Protein AF-A0A964Q8P1-F1 (afdb_monomer_lite)

Sequence (60 aa):
MISPEIIRIGLDAAIAEAEAGWDQGGIPIGSALLDDQARVVASGHNMRVQSGDPTAHAEV

Radius of gyration: 12.19 Å; chains: 1; bounding box: 30×20×30 Å

Structure (mmCIF, N/CA/C/O backbone):
data_AF-A0A964Q8P1-F1
#
_entry.id   AF-A0A964Q8P1-F1
#
loop_
_atom_site.group_PDB
_atom_site.id
_atom_site.type_symbol
_atom_site.label_atom_id
_atom_site.label_alt_id
_atom_site.label_comp_id
_atom_site.label_asym_id
_atom_site.label_entity_id
_atom_site.label_seq_id
_atom_site.pdbx_PDB_ins_code
_atom_site.Cartn_x
_atom_site.Cartn_y
_atom_site.Cartn_z
_atom_site.occupancy
_atom_site.B_iso_or_equiv
_atom_site.auth_seq_id
_atom_site.auth_comp_id
_atom_site.auth_asym_id
_atom_site.auth_atom_id
_atom_site.pdbx_PDB_model_num
ATOM 1 N N . MET A 1 1 ? 17.052 -7.002 -14.167 1.00 72.44 1 MET A N 1
ATOM 2 C CA . MET A 1 1 ? 17.577 -6.003 -13.210 1.00 72.44 1 MET A CA 1
ATOM 3 C C . MET A 1 1 ? 16.473 -4.982 -13.012 1.00 72.44 1 MET A C 1
ATOM 5 O O . MET A 1 1 ? 15.943 -4.530 -14.017 1.00 72.44 1 MET A O 1
ATOM 9 N N . ILE A 1 2 ? 16.063 -4.698 -11.775 1.00 86.75 2 ILE A N 1
ATOM 10 C CA . ILE A 1 2 ? 15.010 -3.705 -11.514 1.00 86.75 2 ILE A CA 1
ATOM 11 C C . ILE A 1 2 ? 15.551 -2.322 -11.910 1.00 86.75 2 ILE A C 1
ATOM 13 O O . ILE A 1 2 ? 16.617 -1.932 -11.435 1.00 86.75 2 ILE A O 1
ATOM 17 N N . SER A 1 3 ? 14.856 -1.615 -12.806 1.00 95.38 3 SER A N 1
ATOM 18 C CA . SER A 1 3 ? 15.226 -0.258 -13.227 1.00 95.38 3 SER A CA 1
ATOM 19 C C . SER A 1 3 ? 14.549 0.799 -12.340 1.00 95.38 3 SER A C 1
ATOM 21 O O . SER A 1 3 ? 13.506 0.519 -11.742 1.00 95.38 3 SER A O 1
ATOM 23 N N . PRO A 1 4 ? 15.085 2.034 -12.270 1.00 97.31 4 PRO A N 1
ATOM 24 C CA . PRO A 1 4 ? 14.415 3.138 -11.578 1.00 97.31 4 PRO A CA 1
ATOM 25 C C . PRO A 1 4 ? 12.998 3.420 -12.097 1.00 97.31 4 PRO A C 1
ATOM 27 O O . PRO A 1 4 ? 12.134 3.828 -11.329 1.00 97.31 4 PRO A O 1
ATOM 30 N N . GLU A 1 5 ? 12.753 3.173 -13.385 1.00 97.00 5 GLU A N 1
ATOM 31 C CA . GLU A 1 5 ? 11.434 3.307 -14.009 1.00 97.00 5 GLU A CA 1
ATOM 32 C C . GLU A 1 5 ? 10.440 2.274 -13.462 1.00 97.00 5 GLU A C 1
ATOM 34 O O . GLU A 1 5 ? 9.340 2.642 -13.063 1.00 97.00 5 GLU A O 1
ATOM 39 N N . ILE A 1 6 ? 10.850 1.005 -13.332 1.00 97.12 6 ILE A N 1
ATOM 40 C CA . ILE A 1 6 ? 10.008 -0.046 -12.734 1.00 97.12 6 ILE A CA 1
ATOM 41 C C . ILE A 1 6 ? 9.675 0.290 -11.275 1.00 97.12 6 ILE A C 1
ATOM 43 O O . ILE A 1 6 ? 8.533 0.135 -10.848 1.00 97.12 6 ILE A O 1
ATOM 47 N N . ILE A 1 7 ? 10.654 0.793 -10.513 1.00 97.50 7 ILE A N 1
ATOM 48 C CA . ILE A 1 7 ? 10.430 1.231 -9.125 1.00 97.50 7 ILE A CA 1
ATOM 49 C C . ILE A 1 7 ? 9.412 2.370 -9.083 1.00 97.50 7 ILE A C 1
ATOM 51 O O . ILE A 1 7 ? 8.532 2.365 -8.226 1.00 97.50 7 ILE A O 1
ATOM 55 N N . ARG A 1 8 ? 9.517 3.334 -10.004 1.00 98.31 8 ARG A N 1
ATOM 56 C CA . ARG A 1 8 ? 8.605 4.477 -10.074 1.00 98.31 8 ARG A CA 1
ATOM 57 C C . ARG A 1 8 ? 7.165 4.038 -10.338 1.00 98.31 8 ARG A C 1
ATOM 59 O O . ARG A 1 8 ? 6.290 4.484 -9.611 1.00 98.31 8 ARG A O 1
ATOM 66 N N . ILE A 1 9 ? 6.940 3.118 -11.282 1.00 97.94 9 ILE A N 1
ATOM 67 C CA . ILE A 1 9 ? 5.604 2.570 -11.582 1.00 97.94 9 ILE A CA 1
ATOM 68 C C . ILE A 1 9 ? 4.941 2.014 -10.315 1.00 97.94 9 ILE A C 1
ATOM 70 O O . ILE A 1 9 ? 3.800 2.355 -10.010 1.00 97.94 9 ILE A O 1
ATOM 74 N N . GLY A 1 10 ? 5.658 1.178 -9.558 1.00 98.31 10 GLY A N 1
ATOM 75 C CA . GLY A 1 10 ? 5.117 0.606 -8.324 1.00 98.31 10 GLY A CA 1
ATOM 76 C C . GLY A 1 10 ? 4.943 1.625 -7.205 1.00 98.31 10 GLY A C 1
ATOM 77 O O . GLY A 1 10 ? 3.939 1.589 -6.497 1.00 98.31 10 GLY A O 1
ATOM 78 N N . LEU A 1 11 ? 5.891 2.551 -7.057 1.00 98.50 11 LEU A N 1
ATOM 79 C CA . LEU A 1 11 ? 5.828 3.575 -6.020 1.00 98.50 11 LEU A CA 1
ATOM 80 C C . LEU A 1 11 ? 4.657 4.535 -6.241 1.00 98.50 11 LEU A C 1
ATOM 82 O O . LEU A 1 11 ? 3.966 4.858 -5.282 1.00 98.50 11 LEU A O 1
ATOM 86 N N . ASP A 1 12 ? 4.409 4.958 -7.479 1.00 98.75 12 ASP A N 1
ATOM 87 C CA . ASP A 1 12 ? 3.306 5.868 -7.790 1.00 98.75 12 ASP A CA 1
ATOM 88 C C . ASP A 1 12 ? 1.945 5.203 -7.502 1.00 98.75 12 ASP A C 1
ATOM 90 O O . ASP A 1 12 ? 1.070 5.830 -6.906 1.00 98.75 12 ASP A O 1
ATOM 94 N N . ALA A 1 13 ? 1.789 3.910 -7.818 1.00 98.75 13 ALA A N 1
ATOM 95 C CA . ALA A 1 13 ? 0.592 3.144 -7.460 1.00 98.75 13 ALA A CA 1
ATOM 96 C C . ALA A 1 13 ? 0.423 2.991 -5.935 1.00 98.75 13 ALA A C 1
ATOM 98 O O . ALA A 1 13 ? -0.661 3.222 -5.404 1.00 98.75 13 ALA A O 1
ATOM 99 N N . ALA A 1 14 ? 1.497 2.657 -5.212 1.00 98.81 14 ALA A N 1
ATOM 100 C CA . ALA A 1 14 ? 1.462 2.527 -3.756 1.00 98.81 14 ALA A CA 1
ATOM 101 C C . ALA A 1 14 ? 1.180 3.867 -3.046 1.00 98.81 14 ALA A C 1
ATOM 103 O O . ALA A 1 14 ? 0.513 3.886 -2.014 1.00 98.81 14 ALA A O 1
ATOM 104 N N . ILE A 1 15 ? 1.660 4.992 -3.588 1.00 98.88 15 ILE A N 1
ATOM 105 C CA . ILE A 1 15 ? 1.350 6.329 -3.060 1.00 98.88 15 ILE A CA 1
ATOM 106 C C . ILE A 1 15 ? -0.134 6.646 -3.249 1.00 98.88 15 ILE A C 1
ATOM 108 O O . ILE A 1 15 ? -0.766 7.071 -2.288 1.00 98.88 15 ILE A O 1
ATOM 112 N N . ALA A 1 16 ? -0.701 6.382 -4.431 1.00 98.88 16 ALA A N 1
ATOM 113 C CA . ALA A 1 16 ? -2.125 6.613 -4.682 1.00 98.88 16 ALA A CA 1
ATOM 114 C C . ALA A 1 16 ? -3.023 5.823 -3.708 1.00 98.88 16 ALA A C 1
ATOM 116 O O . ALA A 1 16 ? -4.011 6.347 -3.199 1.00 98.88 16 ALA A O 1
ATOM 117 N N . GLU A 1 17 ? -2.650 4.582 -3.385 1.00 98.81 17 GLU A N 1
ATOM 118 C CA . GLU A 1 17 ? -3.327 3.789 -2.354 1.00 98.81 17 GLU A CA 1
ATOM 119 C C . GLU A 1 17 ? -3.164 4.400 -0.955 1.00 98.81 17 GLU A C 1
ATOM 121 O O . GLU A 1 17 ? -4.138 4.530 -0.215 1.00 98.81 17 GLU A O 1
ATOM 126 N N . ALA A 1 18 ? -1.951 4.819 -0.579 1.00 98.88 18 ALA A N 1
ATOM 127 C CA . ALA A 1 18 ? -1.707 5.463 0.712 1.00 98.88 18 ALA A CA 1
ATOM 128 C C . ALA A 1 18 ? -2.536 6.750 0.888 1.00 98.88 18 ALA A C 1
ATOM 130 O O . ALA A 1 18 ? -3.065 6.991 1.975 1.00 98.88 18 ALA A O 1
ATOM 131 N N . GLU A 1 19 ? -2.673 7.548 -0.176 1.00 98.88 19 GLU A N 1
ATOM 132 C CA . GLU A 1 19 ? -3.537 8.732 -0.228 1.00 98.88 19 GLU A CA 1
ATOM 133 C C . GLU A 1 19 ? -5.015 8.347 -0.073 1.00 98.88 19 GLU A C 1
ATOM 135 O O . GLU A 1 19 ? -5.708 8.907 0.774 1.00 98.88 19 GLU A O 1
ATOM 140 N N . ALA A 1 20 ? -5.485 7.321 -0.789 1.00 98.75 20 ALA A N 1
ATOM 141 C CA . ALA A 1 20 ? -6.854 6.827 -0.645 1.00 98.75 20 ALA A CA 1
ATOM 142 C C . ALA A 1 20 ? -7.152 6.323 0.780 1.00 98.75 20 ALA A C 1
ATOM 144 O O . ALA A 1 20 ? -8.239 6.561 1.312 1.00 98.75 20 ALA A O 1
ATOM 145 N N . GLY A 1 21 ? -6.196 5.640 1.417 1.00 98.62 21 GLY A N 1
ATOM 146 C CA . GLY A 1 21 ? -6.306 5.204 2.807 1.00 98.62 21 GLY A CA 1
ATOM 147 C C . GLY A 1 21 ? -6.352 6.376 3.785 1.00 98.62 21 GLY A C 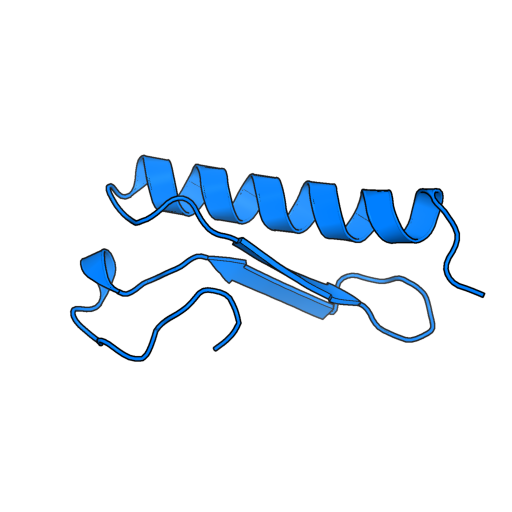1
ATOM 148 O O . GLY A 1 21 ? -7.146 6.359 4.726 1.00 98.62 21 GLY A O 1
ATOM 149 N N . TRP A 1 22 ? -5.555 7.419 3.542 1.00 98.62 22 TRP A N 1
ATOM 150 C CA . TRP A 1 22 ? -5.597 8.661 4.316 1.00 98.62 22 TRP A CA 1
ATOM 151 C C . TRP A 1 22 ? -6.961 9.351 4.228 1.00 98.62 22 TRP A C 1
ATOM 153 O O . TRP A 1 22 ? -7.527 9.717 5.258 1.00 98.62 22 TRP A O 1
ATOM 163 N N . ASP A 1 23 ? -7.519 9.468 3.022 1.00 98.69 23 ASP A N 1
ATOM 164 C CA . ASP A 1 23 ? -8.820 10.104 2.780 1.00 98.69 23 ASP A CA 1
ATOM 165 C C . ASP A 1 23 ? -9.979 9.369 3.471 1.00 98.69 23 ASP A C 1
ATOM 167 O O . ASP A 1 23 ? -10.992 9.971 3.829 1.00 98.69 23 ASP A O 1
ATOM 171 N N . GLN A 1 24 ? -9.815 8.070 3.727 1.00 98.31 24 GLN A N 1
ATOM 172 C CA . GLN A 1 24 ? -10.751 7.254 4.504 1.00 98.31 24 GLN A CA 1
ATOM 173 C C . GLN A 1 24 ? -10.531 7.340 6.026 1.00 98.31 24 GLN A C 1
ATOM 175 O O . GLN A 1 24 ? -11.247 6.692 6.789 1.00 98.31 24 GLN A O 1
ATOM 180 N N . GLY A 1 25 ? -9.545 8.113 6.491 1.00 98.38 25 GLY A N 1
ATOM 181 C CA . GLY A 1 25 ? -9.159 8.207 7.902 1.00 98.38 25 GLY A CA 1
ATOM 182 C C . GLY A 1 25 ? -8.317 7.025 8.402 1.00 98.38 25 GLY A C 1
ATOM 183 O O . GLY A 1 25 ? -8.210 6.812 9.612 1.00 98.38 25 GLY A O 1
ATOM 184 N N . GLY A 1 26 ? -7.750 6.236 7.486 1.00 98.31 26 GLY A N 1
ATOM 185 C CA . GLY A 1 26 ? -6.891 5.089 7.762 1.00 98.31 26 GLY A CA 1
ATOM 186 C C . GLY A 1 26 ? -5.420 5.447 7.995 1.00 98.31 26 GLY A C 1
ATOM 187 O O . GLY A 1 26 ? -5.035 6.611 8.108 1.00 98.31 26 GLY A O 1
ATOM 188 N N . ILE A 1 27 ? -4.568 4.419 8.085 1.00 98.56 27 ILE A N 1
ATOM 189 C CA . ILE A 1 27 ? -3.110 4.611 8.140 1.00 98.56 27 ILE A CA 1
ATOM 190 C C . ILE A 1 27 ? -2.596 4.794 6.700 1.00 98.56 27 ILE A C 1
ATOM 192 O O . ILE A 1 27 ? -2.856 3.918 5.876 1.00 98.56 27 ILE A O 1
ATOM 196 N N . PRO A 1 28 ? -1.830 5.857 6.386 1.00 98.62 28 PRO A N 1
ATOM 197 C CA . PRO A 1 28 ? -1.386 6.161 5.023 1.00 98.62 28 PRO A CA 1
ATOM 198 C C . PRO A 1 28 ? -0.204 5.278 4.595 1.00 98.62 28 PRO A C 1
ATOM 200 O O . PRO A 1 28 ? 0.937 5.728 4.497 1.00 98.62 28 PRO A O 1
ATOM 203 N N . ILE A 1 29 ? -0.465 3.991 4.389 1.00 98.81 29 ILE A N 1
ATOM 204 C CA . ILE A 1 29 ? 0.497 3.011 3.878 1.00 98.81 29 ILE A CA 1
ATOM 205 C C . ILE A 1 29 ? -0.174 2.294 2.715 1.00 98.81 29 ILE A C 1
ATOM 207 O O . ILE A 1 29 ? -1.262 1.749 2.892 1.00 98.81 29 ILE A O 1
ATOM 211 N N . GLY A 1 30 ? 0.490 2.283 1.562 1.00 98.69 30 GLY A N 1
ATOM 212 C CA . GLY A 1 30 ? 0.053 1.573 0.367 1.00 98.69 30 GLY A CA 1
ATOM 213 C C . GLY A 1 30 ? 1.095 0.574 -0.122 1.00 98.69 30 GLY A C 1
ATOM 214 O O . GLY A 1 30 ? 2.276 0.654 0.229 1.00 98.69 30 GLY A O 1
ATOM 215 N N . SER A 1 31 ? 0.643 -0.376 -0.931 1.00 98.69 31 SER A N 1
ATOM 216 C CA . SER A 1 31 ? 1.448 -1.413 -1.563 1.00 98.69 31 SER A CA 1
ATOM 217 C C . SER A 1 31 ? 1.053 -1.563 -3.033 1.00 98.69 31 SER A C 1
ATOM 219 O O . SER A 1 31 ? -0.063 -1.233 -3.441 1.00 98.69 31 SER A O 1
ATOM 221 N N . ALA A 1 32 ? 1.989 -2.057 -3.839 1.00 98.62 32 ALA A N 1
ATOM 222 C CA . ALA A 1 32 ? 1.744 -2.433 -5.222 1.00 98.62 32 ALA A CA 1
ATOM 223 C C . ALA A 1 32 ? 2.549 -3.691 -5.557 1.00 98.62 32 ALA A C 1
ATOM 225 O O . ALA A 1 32 ? 3.731 -3.793 -5.217 1.00 98.62 32 ALA A O 1
ATOM 226 N N . LEU A 1 33 ? 1.914 -4.634 -6.248 1.00 98.38 33 LEU A N 1
ATOM 227 C CA . LEU A 1 33 ? 2.534 -5.845 -6.769 1.00 98.38 33 LEU A CA 1
ATOM 228 C C . LEU A 1 33 ? 2.682 -5.720 -8.282 1.00 98.38 33 LEU A C 1
ATOM 230 O O . LEU A 1 33 ? 1.703 -5.475 -8.991 1.00 98.38 33 LEU A O 1
ATOM 234 N N . LEU A 1 34 ? 3.908 -5.909 -8.766 1.00 98.06 34 LEU A N 1
ATOM 235 C CA . LEU A 1 34 ? 4.225 -5.896 -10.187 1.00 98.06 34 LEU A CA 1
ATOM 236 C C . LEU A 1 34 ? 4.564 -7.305 -10.664 1.00 98.06 34 LEU A C 1
ATOM 238 O O . LEU A 1 34 ? 5.215 -8.068 -9.949 1.00 98.06 34 LEU A O 1
ATOM 242 N N . ASP A 1 35 ? 4.144 -7.628 -11.883 1.00 96.94 35 ASP A N 1
ATOM 243 C CA . ASP A 1 35 ? 4.575 -8.845 -12.567 1.00 96.94 35 ASP A CA 1
ATOM 244 C C . ASP A 1 35 ? 5.946 -8.684 -13.255 1.00 96.94 35 ASP A C 1
ATOM 246 O O . ASP A 1 35 ? 6.600 -7.638 -13.193 1.00 96.94 35 ASP A O 1
ATOM 250 N N . ASP A 1 36 ? 6.401 -9.743 -13.926 1.00 95.38 36 ASP A N 1
ATOM 251 C CA . ASP A 1 36 ? 7.670 -9.771 -14.663 1.00 95.38 36 ASP A CA 1
ATOM 252 C C . ASP A 1 36 ? 7.693 -8.852 -15.898 1.00 95.38 36 ASP A C 1
ATOM 254 O O . ASP A 1 36 ? 8.765 -8.554 -16.428 1.00 95.38 36 ASP A O 1
ATOM 258 N N . GLN A 1 37 ? 6.527 -8.357 -16.318 1.00 95.94 37 GLN A N 1
ATOM 259 C CA . GLN A 1 37 ? 6.340 -7.381 -17.390 1.00 95.94 37 GLN A CA 1
ATOM 260 C C . GLN A 1 37 ? 6.209 -5.945 -16.853 1.00 95.94 37 GLN A C 1
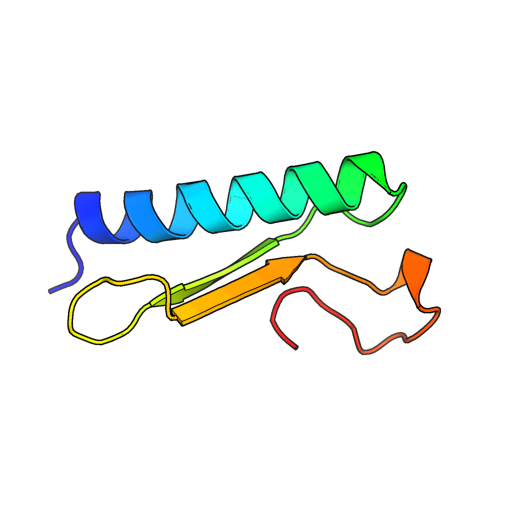ATOM 262 O O . GLN A 1 37 ? 5.874 -5.041 -17.619 1.00 95.94 37 GLN A O 1
ATOM 267 N N . ALA A 1 38 ? 6.496 -5.725 -15.562 1.00 96.19 38 ALA A N 1
ATOM 268 C CA . ALA A 1 38 ? 6.392 -4.441 -14.870 1.00 96.19 38 ALA A CA 1
ATOM 269 C C . ALA A 1 38 ? 4.979 -3.826 -14.884 1.00 96.19 38 ALA A C 1
ATOM 271 O O . ALA A 1 38 ? 4.823 -2.606 -14.808 1.00 96.19 38 ALA A O 1
ATOM 272 N N . ARG A 1 39 ? 3.939 -4.662 -14.957 1.00 97.38 39 ARG A N 1
ATOM 273 C CA . ARG A 1 39 ? 2.542 -4.227 -14.854 1.00 97.38 39 ARG A CA 1
ATOM 274 C C . ARG A 1 39 ? 2.078 -4.352 -13.412 1.00 97.38 39 ARG A C 1
ATOM 276 O O . ARG A 1 39 ? 2.351 -5.363 -12.771 1.00 97.38 39 ARG A O 1
ATOM 283 N N . VAL A 1 40 ? 1.340 -3.359 -12.922 1.00 98.25 40 VAL A N 1
ATOM 284 C CA . VAL A 1 40 ? 0.673 -3.446 -11.616 1.00 98.25 40 VAL A CA 1
ATOM 285 C C . VAL A 1 40 ? -0.464 -4.461 -11.727 1.00 98.25 40 VAL A C 1
ATOM 287 O O . VAL A 1 40 ? -1.408 -4.256 -12.487 1.00 98.25 40 VAL A O 1
ATOM 290 N N . VAL A 1 41 ? -0.351 -5.568 -10.996 1.00 98.50 41 VAL A N 1
ATOM 291 C CA . VAL A 1 41 ? -1.355 -6.647 -10.970 1.00 98.50 41 VAL A CA 1
ATOM 292 C C . VAL A 1 41 ? -2.212 -6.622 -9.706 1.00 98.50 41 VAL A C 1
ATOM 294 O O . VAL A 1 41 ? -3.299 -7.191 -9.701 1.00 98.50 41 VAL A O 1
ATOM 297 N N . ALA A 1 42 ? -1.744 -5.943 -8.658 1.00 98.50 42 ALA A N 1
ATOM 298 C CA . ALA A 1 42 ? -2.518 -5.628 -7.465 1.00 98.50 42 ALA A CA 1
ATOM 299 C C . ALA A 1 42 ? -1.973 -4.355 -6.804 1.00 98.50 42 ALA A C 1
ATOM 301 O O . ALA A 1 42 ? -0.776 -4.070 -6.888 1.00 98.50 42 ALA A O 1
ATOM 302 N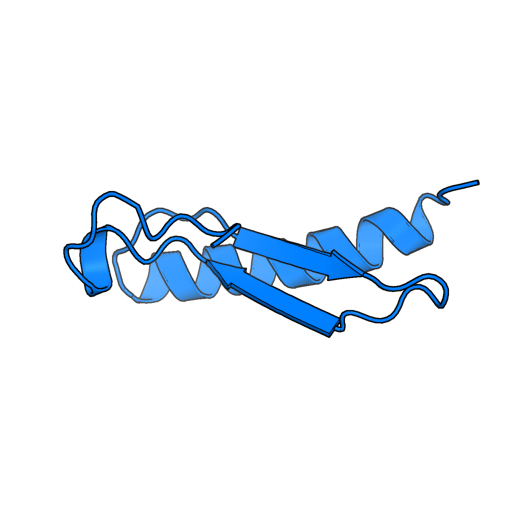 N . SER A 1 43 ? -2.848 -3.620 -6.131 1.00 98.62 43 SER A N 1
ATOM 303 C CA . SER A 1 43 ? -2.515 -2.503 -5.251 1.00 98.62 43 SER A CA 1
ATOM 304 C C . SER A 1 43 ? -3.495 -2.488 -4.081 1.00 98.62 43 SER A C 1
ATOM 306 O O . SER A 1 43 ? -4.607 -3.009 -4.197 1.00 98.62 43 SER A O 1
ATOM 308 N N . GLY A 1 44 ? -3.070 -1.940 -2.949 1.00 98.56 44 GLY A N 1
ATOM 309 C CA . GLY A 1 44 ? -3.926 -1.803 -1.776 1.00 98.56 44 GLY A CA 1
ATOM 310 C C . GLY A 1 44 ? -3.317 -0.892 -0.724 1.00 98.56 44 GLY A C 1
ATOM 311 O O . GLY A 1 44 ? -2.121 -0.597 -0.753 1.00 98.56 44 GLY A O 1
ATOM 312 N N . HIS A 1 45 ? -4.139 -0.447 0.220 1.00 98.75 45 HIS A N 1
ATOM 313 C CA . HIS A 1 45 ? -3.712 0.329 1.379 1.00 98.75 45 HIS A CA 1
ATOM 314 C C . HIS A 1 45 ? -4.107 -0.337 2.682 1.00 98.75 45 HIS A C 1
ATOM 316 O O . HIS A 1 45 ? -4.918 -1.256 2.725 1.00 98.75 45 HIS A O 1
ATOM 322 N N . ASN A 1 46 ? -3.510 0.135 3.769 1.00 98.69 46 ASN A N 1
ATOM 323 C CA . ASN A 1 46 ? -3.838 -0.340 5.098 1.00 98.69 46 ASN A CA 1
ATOM 324 C C . ASN A 1 46 ? -5.332 -0.128 5.398 1.00 98.69 46 ASN A C 1
ATOM 326 O O . ASN A 1 46 ? -5.834 0.999 5.379 1.00 98.69 46 ASN A O 1
ATOM 330 N N . MET A 1 47 ? -6.012 -1.221 5.734 1.00 98.56 47 MET A N 1
ATOM 331 C CA . MET A 1 47 ? -7.437 -1.260 6.051 1.00 98.56 47 MET A CA 1
ATOM 332 C C . MET A 1 47 ? -7.697 -1.501 7.540 1.00 98.56 47 MET A C 1
ATOM 334 O O . MET A 1 47 ? -8.843 -1.731 7.929 1.00 98.56 47 MET A O 1
ATOM 338 N N . ARG A 1 48 ? -6.673 -1.437 8.403 1.00 98.50 48 ARG A N 1
ATOM 339 C CA . ARG A 1 48 ? -6.790 -1.738 9.841 1.00 98.50 48 ARG A CA 1
ATOM 340 C C . ARG A 1 48 ? -7.872 -0.908 10.531 1.00 98.50 48 ARG A C 1
ATOM 342 O O . ARG A 1 48 ? -8.586 -1.414 11.390 1.00 98.50 48 ARG A O 1
ATOM 349 N N . VAL A 1 49 ? -7.978 0.376 10.185 1.00 98.00 49 VAL A N 1
ATOM 350 C CA . VAL A 1 49 ? -8.941 1.297 10.815 1.00 98.00 49 VAL A CA 1
ATOM 351 C C . VAL A 1 49 ? -10.338 1.116 10.218 1.00 98.00 49 VAL A C 1
ATOM 353 O O . VAL A 1 49 ? -11.318 1.085 10.953 1.00 98.00 49 VAL A O 1
ATOM 356 N N . GLN A 1 50 ? -10.420 0.951 8.900 1.00 97.94 50 GLN A N 1
ATOM 357 C CA . GLN A 1 50 ? -11.657 0.8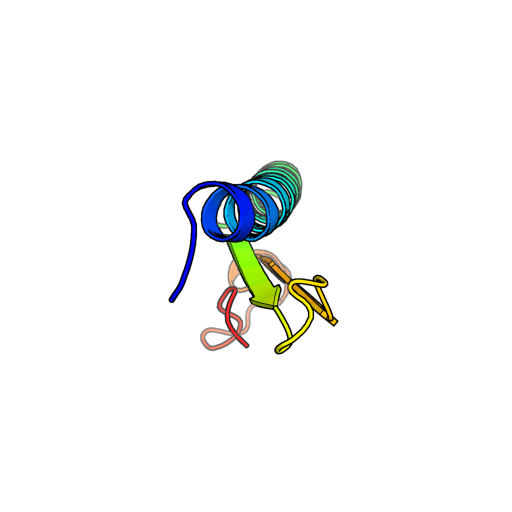83 8.126 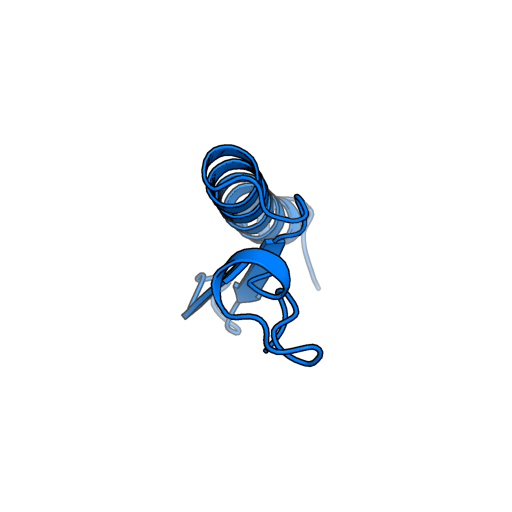1.00 97.94 50 GLN A CA 1
ATOM 358 C C . GLN A 1 50 ? -12.394 -0.446 8.337 1.00 97.94 50 GLN A C 1
ATOM 360 O O . GLN A 1 50 ? -13.619 -0.474 8.416 1.00 97.94 50 GLN A O 1
ATOM 365 N N . SER A 1 51 ? -11.646 -1.546 8.437 1.00 97.62 51 SER A N 1
ATOM 366 C CA . SER A 1 51 ? -12.187 -2.898 8.623 1.00 97.62 51 SER A CA 1
ATOM 367 C C . SER A 1 51 ? -12.227 -3.346 10.087 1.00 97.62 51 SER A C 1
ATOM 369 O O . SER A 1 51 ? -12.977 -4.259 10.426 1.00 97.62 51 SER A O 1
ATOM 371 N N . GLY A 1 52 ? -11.416 -2.735 10.960 1.00 97.56 52 GLY A N 1
ATOM 372 C CA . GLY A 1 52 ? -11.196 -3.211 12.328 1.00 97.56 52 GLY A CA 1
ATOM 373 C C . GLY A 1 52 ? -10.343 -4.484 12.421 1.00 97.56 52 GLY A C 1
ATOM 374 O O . GLY A 1 52 ? -10.160 -5.007 13.521 1.00 97.56 52 GLY A O 1
ATOM 375 N N . ASP A 1 53 ? -9.814 -4.983 11.302 1.00 98.19 53 ASP A N 1
ATOM 376 C CA . ASP A 1 53 ? -8.965 -6.169 11.255 1.00 98.19 53 ASP A CA 1
ATOM 377 C C . ASP A 1 53 ? -7.494 -5.792 11.528 1.00 98.19 53 ASP A C 1
ATOM 379 O O . ASP A 1 53 ? -6.899 -5.024 10.765 1.00 98.19 53 ASP A O 1
ATOM 383 N N . PRO A 1 54 ? -6.862 -6.320 12.596 1.00 97.62 54 PRO A N 1
ATOM 384 C CA . PRO A 1 54 ? -5.466 -6.024 12.910 1.00 97.62 54 PRO A CA 1
ATOM 385 C C . PRO A 1 54 ? -4.469 -6.551 11.869 1.00 97.62 54 PRO A C 1
ATOM 387 O O . PRO A 1 54 ? -3.320 -6.119 11.888 1.00 97.62 54 PRO A O 1
ATOM 390 N N . THR A 1 55 ? -4.878 -7.472 10.996 1.00 97.75 55 THR A N 1
ATOM 391 C CA . THR A 1 55 ? -4.031 -8.075 9.959 1.00 97.75 55 THR A CA 1
ATOM 392 C C . THR A 1 55 ? -4.151 -7.393 8.604 1.00 97.75 55 THR A C 1
ATOM 394 O O . THR A 1 55 ? -3.296 -7.623 7.758 1.00 97.75 55 THR A O 1
ATO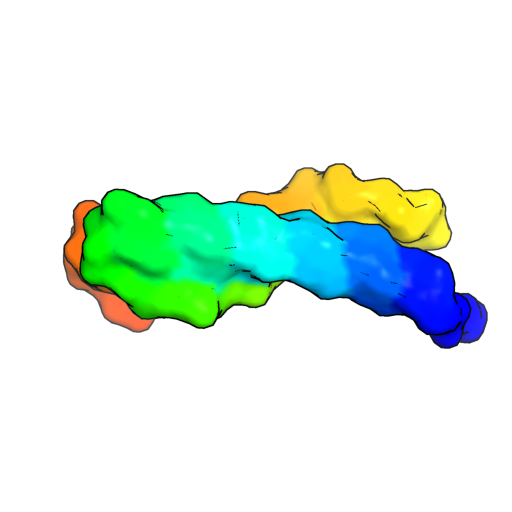M 397 N N . ALA A 1 56 ? -5.151 -6.529 8.400 1.00 97.88 56 ALA A N 1
ATOM 398 C CA . ALA A 1 56 ? -5.415 -5.875 7.120 1.00 97.88 56 ALA A CA 1
ATOM 399 C C . ALA A 1 56 ? -4.429 -4.722 6.847 1.00 97.88 56 ALA A C 1
ATOM 401 O O . ALA A 1 56 ? -4.776 -3.536 6.820 1.00 97.88 56 ALA A O 1
ATOM 402 N N . HIS A 1 57 ? -3.155 -5.079 6.720 1.00 98.12 57 HIS A N 1
ATOM 403 C CA . HIS A 1 57 ? -2.093 -4.205 6.256 1.00 98.12 57 HIS A CA 1
ATOM 404 C C . HIS A 1 57 ? -2.192 -3.978 4.743 1.00 98.12 57 HIS A C 1
ATOM 406 O O . HIS A 1 57 ? -3.023 -4.574 4.073 1.00 98.12 57 HIS A O 1
ATOM 412 N N . ALA A 1 58 ? -1.349 -3.098 4.202 1.00 97.81 58 ALA A N 1
ATOM 413 C CA . ALA A 1 58 ? -1.392 -2.776 2.778 1.00 97.81 58 ALA A CA 1
ATOM 414 C C . ALA A 1 58 ? -0.964 -3.954 1.890 1.00 97.81 58 ALA A C 1
ATOM 416 O O . ALA A 1 58 ? -1.371 -4.023 0.737 1.00 97.81 58 ALA A O 1
ATOM 417 N N . GLU A 1 59 ? -0.113 -4.846 2.399 1.00 97.38 59 GLU A N 1
ATOM 418 C CA . GLU A 1 59 ? 0.404 -6.021 1.691 1.00 97.38 59 GLU A CA 1
ATOM 419 C C . GLU A 1 59 ? -0.537 -7.240 1.664 1.00 97.38 59 GLU A C 1
ATOM 421 O O . GLU A 1 59 ? -0.190 -8.233 1.021 1.00 97.38 59 GLU A O 1
ATOM 426 N N . VAL A 1 60 ? -1.667 -7.192 2.384 1.00 94.56 60 VAL A N 1
ATOM 427 C CA . VAL A 1 60 ? -2.603 -8.317 2.593 1.00 94.56 60 VAL A CA 1
ATOM 428 C C . VAL A 1 60 ? -3.794 -8.218 1.653 1.00 94.56 60 VAL A C 1
ATOM 430 O O . VAL A 1 60 ? -4.088 -9.245 1.000 1.00 94.56 60 VAL A O 1
#

pLDDT: mean 97.41, std 3.68, range [72.44, 98.88]

Foldseek 3Di:
DQDPVLVVLFVVLQQVQLVVCVVVVHHSGKGFDADPVSDTPDIHAQCCPVVVDPPRHRVD

Secondary structure (DSSP, 8-state):
---HHHHHHHHHHHHHHHHHHHHTTS---EEEEE-TTS-EEEEEE--HHHH--TT--TT-